Protein AF-A0A7K0SXG9-F1 (afdb_monomer)

Sequence (143 aa):
MKAGLILGIVLLISLWYLSFSATRLDRLHHRVETSWANLDGLLQRRAAIALELAHSDYSDPASSLLLTAAAYQARDASIRDRSFAESGLSGALTLLQSDLSTATNPAEMALLRELSELTAKIRVAIAIHVDAVSSTRLVRAKL

pLDDT: mean 88.83, std 7.63, range [62.56, 97.62]

Mean predicted aligned error: 6.85 Å

Secondary structure (DSSP, 8-state):
-HHHHHHHHHHHHHHHHHHHHHHHHHHHHHHHHHHHHHHHHHHHHHHHHHHHHHTSTTS-HHHHHHHHHHHHHHHH--TTTHHHHHHHHHHHHHHTHHHHTT---HHHHHHHHHHHHHHHHHHHHHHHHHHHHHHHHHHHTT-

Radius of gyration: 23.91 Å; Cα contacts (8 Å, |Δi|>4): 84; chains: 1; bounding box: 57×22×72 Å

Structure (mmCIF, N/CA/C/O backbone):
data_AF-A0A7K0SXG9-F1
#
_entry.id   AF-A0A7K0SXG9-F1
#
loop_
_atom_site.group_PDB
_atom_site.id
_atom_site.type_symbol
_atom_site.label_atom_id
_atom_site.label_alt_id
_atom_site.label_comp_id
_atom_site.label_asym_id
_atom_site.label_entity_id
_atom_site.label_seq_id
_atom_site.pdbx_PDB_ins_code
_atom_site.Cartn_x
_atom_site.Cartn_y
_atom_site.Cartn_z
_atom_site.occupancy
_atom_site.B_iso_or_equiv
_atom_site.auth_seq_id
_atom_site.auth_comp_id
_atom_site.auth_asym_id
_atom_site.auth_atom_id
_atom_site.pdbx_PDB_model_num
ATOM 1 N N . MET A 1 1 ? 36.686 -10.259 -45.851 1.00 63.56 1 MET A N 1
ATOM 2 C CA . MET A 1 1 ? 37.127 -9.505 -44.649 1.00 63.56 1 MET A CA 1
ATOM 3 C C . MET A 1 1 ? 36.123 -8.431 -44.223 1.00 63.56 1 MET A C 1
ATOM 5 O O . MET A 1 1 ? 35.686 -8.475 -43.084 1.00 63.56 1 MET A O 1
ATOM 9 N N . LYS A 1 2 ? 35.676 -7.529 -45.116 1.00 75.81 2 LYS A N 1
ATOM 10 C CA . LYS A 1 2 ? 34.712 -6.453 -44.778 1.00 75.81 2 LYS A CA 1
ATOM 11 C C . LYS A 1 2 ? 33.351 -6.955 -44.254 1.00 75.81 2 LYS A C 1
ATOM 13 O O . LYS A 1 2 ? 32.837 -6.400 -43.295 1.00 75.81 2 LYS A O 1
ATOM 18 N N . ALA A 1 3 ? 32.808 -8.037 -44.822 1.00 81.56 3 ALA A N 1
ATOM 19 C CA . ALA A 1 3 ? 31.519 -8.603 -44.400 1.00 81.56 3 ALA A CA 1
ATOM 20 C C . ALA A 1 3 ? 31.525 -9.149 -42.957 1.00 81.56 3 ALA A C 1
ATOM 22 O O . ALA A 1 3 ? 30.578 -8.917 -42.216 1.00 81.56 3 ALA A O 1
ATOM 23 N N . GLY A 1 4 ? 32.612 -9.807 -42.533 1.00 87.69 4 GLY A N 1
ATOM 24 C CA . GLY A 1 4 ? 32.758 -10.282 -41.151 1.00 87.69 4 GLY A CA 1
ATOM 25 C C . GLY A 1 4 ? 32.877 -9.134 -40.144 1.00 87.69 4 GLY A C 1
ATOM 26 O O . GLY A 1 4 ? 32.316 -9.212 -39.057 1.00 87.69 4 GLY A O 1
ATOM 27 N N . LEU A 1 5 ? 33.532 -8.036 -40.538 1.00 88.75 5 LEU A N 1
ATOM 28 C CA . LEU A 1 5 ? 33.618 -6.821 -39.726 1.00 88.75 5 LEU A CA 1
ATOM 29 C C . LEU A 1 5 ? 32.244 -6.149 -39.568 1.00 88.75 5 LEU A C 1
ATOM 31 O O . LEU A 1 5 ? 31.868 -5.792 -38.458 1.00 88.75 5 LEU A O 1
ATOM 35 N N . ILE A 1 6 ? 31.471 -6.036 -40.654 1.00 90.62 6 ILE A N 1
ATOM 36 C CA . ILE A 1 6 ? 30.105 -5.488 -40.614 1.00 90.62 6 ILE A CA 1
ATOM 37 C C . ILE A 1 6 ? 29.210 -6.346 -39.713 1.00 90.62 6 ILE A C 1
ATOM 39 O O . ILE A 1 6 ? 28.518 -5.806 -38.853 1.00 90.62 6 ILE A O 1
ATOM 43 N N . LEU A 1 7 ? 29.259 -7.673 -39.863 1.00 92.50 7 LEU A N 1
ATOM 44 C CA . LEU A 1 7 ? 28.477 -8.588 -39.033 1.00 92.50 7 LEU A CA 1
ATOM 45 C C . LEU A 1 7 ? 28.850 -8.462 -37.549 1.00 92.50 7 LEU A C 1
ATOM 47 O O . LEU A 1 7 ? 27.963 -8.375 -36.705 1.00 92.50 7 LEU A O 1
ATOM 51 N N . GLY A 1 8 ? 30.149 -8.388 -37.240 1.00 93.44 8 GLY A N 1
ATOM 52 C CA . GLY A 1 8 ? 30.638 -8.172 -35.879 1.00 93.44 8 GLY A CA 1
ATOM 53 C C . GLY A 1 8 ? 30.154 -6.851 -35.276 1.00 93.44 8 GLY A C 1
ATOM 54 O O . GLY A 1 8 ? 29.717 -6.831 -34.128 1.00 93.44 8 GLY A O 1
ATOM 55 N N . ILE A 1 9 ? 30.156 -5.764 -36.056 1.00 92.38 9 ILE A N 1
ATOM 56 C CA . ILE A 1 9 ? 29.660 -4.451 -35.617 1.00 92.38 9 ILE A CA 1
A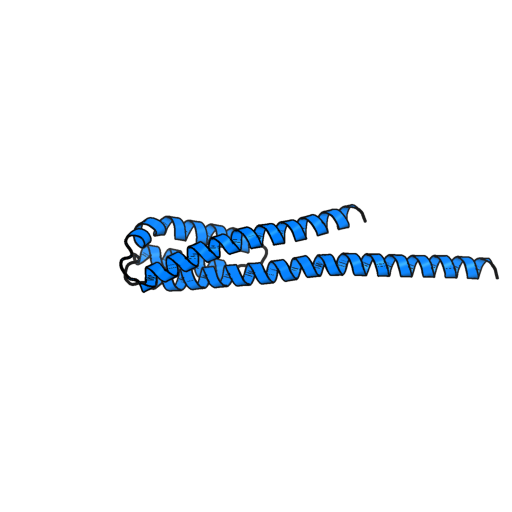TOM 57 C C . ILE A 1 9 ? 28.151 -4.493 -35.340 1.00 92.38 9 ILE A C 1
ATOM 59 O O . ILE A 1 9 ? 27.714 -4.014 -34.297 1.00 92.38 9 ILE A O 1
ATOM 63 N N . VAL A 1 10 ? 27.350 -5.094 -36.227 1.00 92.38 10 VAL A N 1
ATOM 64 C CA . VAL A 1 10 ? 25.891 -5.220 -36.037 1.00 92.38 10 VAL A CA 1
ATOM 65 C C . VAL A 1 10 ? 25.557 -6.044 -34.791 1.00 92.38 10 VAL A C 1
ATOM 67 O O . VAL A 1 10 ? 24.671 -5.664 -34.020 1.00 92.38 10 VAL A O 1
ATOM 70 N N . LEU A 1 11 ? 26.286 -7.141 -34.563 1.00 93.00 11 LEU A N 1
ATOM 71 C CA . LEU A 1 11 ? 26.163 -7.956 -33.352 1.00 93.00 11 LEU A CA 1
ATOM 72 C C . LEU A 1 11 ? 26.481 -7.138 -32.101 1.00 93.00 11 LEU A C 1
ATOM 74 O O . LEU A 1 11 ? 25.702 -7.145 -31.152 1.00 93.00 11 LEU A O 1
ATOM 78 N N . LEU A 1 12 ? 27.587 -6.393 -32.115 1.00 92.81 12 LEU A N 1
ATOM 79 C CA . LEU A 1 12 ? 28.022 -5.588 -30.977 1.00 92.81 12 LEU A CA 1
ATOM 80 C C . LEU A 1 12 ? 27.018 -4.473 -30.648 1.00 92.81 12 LEU A C 1
ATOM 82 O O . LEU A 1 12 ? 26.676 -4.290 -29.481 1.00 92.81 12 LEU A O 1
ATOM 86 N N . ILE A 1 13 ? 26.477 -3.792 -31.664 1.00 90.69 13 ILE A N 1
ATOM 87 C CA . ILE A 1 13 ? 25.417 -2.785 -31.496 1.00 90.69 13 ILE A CA 1
ATOM 88 C C . ILE A 1 13 ? 24.141 -3.422 -30.933 1.00 90.69 13 ILE A C 1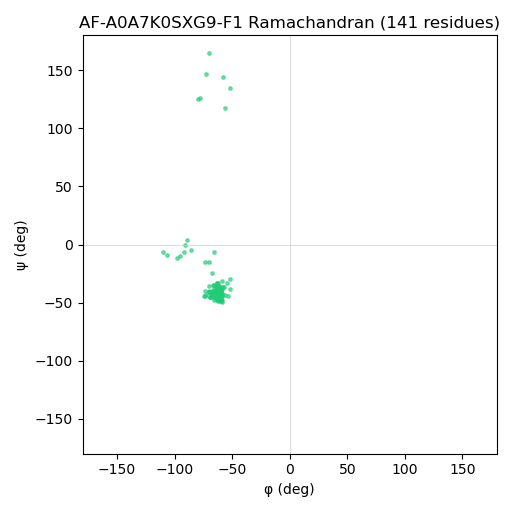
ATOM 90 O O . ILE A 1 13 ? 23.531 -2.862 -30.024 1.00 90.69 13 ILE A O 1
ATOM 94 N N . SER A 1 14 ? 23.749 -4.600 -31.427 1.00 87.75 14 SER A N 1
ATOM 95 C CA . SER A 1 14 ? 22.554 -5.304 -30.938 1.00 87.75 14 SER A CA 1
ATOM 96 C C . SER A 1 14 ? 22.702 -5.745 -29.481 1.00 87.75 14 SER A C 1
ATOM 98 O O . SER A 1 14 ? 21.789 -5.525 -28.686 1.00 87.75 14 SER A O 1
ATOM 100 N N . LEU A 1 15 ? 23.854 -6.316 -29.105 1.00 89.88 15 LEU A N 1
ATOM 101 C CA . LEU A 1 15 ? 24.149 -6.694 -27.717 1.00 89.88 15 LEU A CA 1
ATOM 102 C C . LEU A 1 15 ? 24.137 -5.472 -26.795 1.00 89.88 15 LEU A C 1
ATOM 104 O O . LEU A 1 15 ? 23.559 -5.520 -25.709 1.00 89.88 15 LEU A O 1
ATOM 108 N N . TRP A 1 16 ? 24.743 -4.370 -27.239 1.00 91.19 16 TRP A N 1
ATOM 109 C CA . TRP A 1 16 ? 24.750 -3.122 -26.486 1.00 91.19 16 TRP A CA 1
ATOM 110 C C . TRP A 1 16 ? 23.333 -2.570 -26.289 1.00 91.19 16 TRP A C 1
ATOM 112 O O . TRP A 1 16 ? 22.956 -2.223 -25.170 1.00 91.19 16 TRP A O 1
ATOM 122 N N . TYR A 1 17 ? 22.515 -2.562 -27.345 1.00 86.31 17 TYR A N 1
ATOM 123 C CA . TYR A 1 17 ? 21.128 -2.104 -27.283 1.00 86.31 17 TYR A CA 1
ATOM 124 C C . TYR A 1 17 ? 20.271 -2.960 -26.337 1.00 86.31 17 TYR A C 1
ATOM 126 O O . TYR A 1 17 ? 19.543 -2.414 -25.504 1.00 86.31 17 TYR A O 1
ATOM 134 N N . LEU A 1 18 ? 20.397 -4.293 -26.396 1.00 82.19 18 LEU A N 1
ATOM 135 C CA . LEU A 1 18 ? 19.707 -5.204 -25.474 1.00 82.19 18 LEU A CA 1
ATOM 136 C C . LEU A 1 18 ? 20.127 -4.967 -24.018 1.00 82.19 18 LEU A C 1
ATOM 138 O O . LEU A 1 18 ? 19.267 -4.883 -23.143 1.00 82.19 18 LEU A O 1
ATOM 142 N N . SER A 1 19 ? 21.429 -4.815 -23.759 1.00 82.50 19 SER A N 1
ATOM 143 C CA . SER A 1 19 ? 21.956 -4.553 -22.414 1.00 82.50 19 SER A CA 1
ATOM 144 C C . SER A 1 19 ? 21.461 -3.215 -21.851 1.00 82.50 19 SER A C 1
ATOM 146 O O . SER A 1 19 ? 21.051 -3.132 -20.687 1.00 82.50 19 SER A O 1
ATOM 148 N N . PHE A 1 20 ? 21.412 -2.176 -22.687 1.00 80.62 20 PHE A N 1
ATOM 149 C CA . PHE A 1 20 ? 20.875 -0.875 -22.302 1.00 80.62 20 PHE A CA 1
ATOM 150 C C . PHE A 1 20 ? 19.371 -0.942 -21.992 1.00 80.62 20 PHE A C 1
ATOM 152 O O . PHE A 1 20 ? 18.920 -0.422 -20.967 1.00 80.62 20 PHE A O 1
ATOM 159 N N . SER A 1 21 ? 18.597 -1.625 -22.841 1.00 75.56 21 SER A N 1
ATOM 160 C CA . SER A 1 21 ? 17.152 -1.789 -22.653 1.00 75.56 21 SER A CA 1
ATOM 161 C C . SER A 1 21 ? 16.826 -2.596 -21.388 1.00 75.56 21 SER A C 1
ATOM 163 O O . SER A 1 21 ? 15.975 -2.185 -20.594 1.00 75.56 21 SER A O 1
ATOM 165 N N . ALA A 1 22 ? 17.575 -3.677 -21.135 1.00 77.19 22 ALA A N 1
ATOM 166 C CA . ALA A 1 22 ? 17.441 -4.497 -19.932 1.00 77.19 22 ALA A CA 1
ATOM 167 C C . ALA A 1 22 ? 17.699 -3.682 -18.655 1.00 77.19 22 ALA A C 1
ATOM 169 O O . ALA A 1 22 ? 16.858 -3.663 -17.759 1.00 77.19 22 ALA A O 1
ATOM 170 N N . THR A 1 23 ? 18.798 -2.921 -18.605 1.00 78.25 23 THR A N 1
ATOM 171 C CA . THR A 1 23 ? 19.146 -2.086 -17.438 1.00 78.25 23 THR A CA 1
ATOM 172 C C . THR A 1 23 ? 18.083 -1.020 -17.144 1.00 78.25 23 THR A C 1
ATOM 174 O O . THR A 1 23 ? 17.809 -0.690 -15.988 1.00 78.25 23 THR A O 1
ATOM 177 N N . ARG A 1 24 ? 17.459 -0.453 -18.184 1.00 80.94 24 ARG A N 1
ATOM 178 C CA . ARG A 1 24 ? 16.399 0.551 -18.020 1.00 80.94 24 ARG A CA 1
ATOM 179 C C . ARG A 1 24 ? 15.115 -0.063 -17.463 1.00 80.94 24 ARG A C 1
ATOM 181 O O . ARG A 1 24 ? 14.470 0.556 -16.618 1.00 80.94 24 ARG A O 1
ATOM 188 N N . LEU A 1 25 ? 14.747 -1.252 -17.934 1.00 82.19 25 LEU A N 1
ATOM 189 C CA . LEU A 1 25 ? 13.562 -1.968 -17.468 1.00 82.19 25 LEU A CA 1
ATOM 190 C C . LEU A 1 25 ? 13.730 -2.486 -16.032 1.00 82.19 25 LEU A C 1
ATOM 192 O O . LEU A 1 25 ? 12.771 -2.445 -15.262 1.00 82.19 25 LEU A O 1
ATOM 196 N N . ASP A 1 26 ? 14.941 -2.911 -15.676 1.00 84.94 26 ASP A N 1
ATOM 197 C CA . ASP A 1 26 ? 15.300 -3.417 -14.348 1.00 84.94 26 ASP A CA 1
ATOM 198 C C . ASP A 1 26 ? 15.114 -2.354 -13.256 1.00 84.94 26 ASP A C 1
ATOM 200 O O . ASP A 1 26 ? 14.383 -2.559 -12.288 1.00 84.94 26 ASP A O 1
ATOM 204 N N . ARG A 1 27 ? 15.628 -1.135 -13.477 1.00 86.38 27 ARG A N 1
ATOM 205 C CA . ARG A 1 27 ? 15.421 -0.004 -12.549 1.00 86.38 27 ARG A CA 1
ATOM 206 C C . ARG A 1 27 ? 13.945 0.307 -12.307 1.00 86.38 27 ARG A C 1
ATOM 208 O O . ARG A 1 27 ? 13.561 0.706 -11.208 1.00 86.38 27 ARG A O 1
ATOM 215 N N . LEU A 1 28 ? 13.119 0.166 -13.343 1.00 88.75 28 LEU A N 1
ATOM 216 C CA . LEU A 1 28 ? 11.687 0.429 -13.259 1.00 88.75 28 LEU A CA 1
ATOM 217 C C . LEU A 1 28 ? 10.953 -0.678 -12.490 1.00 88.75 28 LEU A C 1
ATOM 219 O O . LEU A 1 28 ? 10.094 -0.356 -11.670 1.00 88.75 28 LEU A O 1
ATOM 223 N N . HIS A 1 29 ? 11.316 -1.947 -12.696 1.00 88.50 29 HIS A N 1
ATOM 224 C CA . HIS A 1 29 ? 10.793 -3.059 -11.894 1.00 88.50 29 HIS A CA 1
ATOM 225 C C . HIS A 1 29 ? 11.174 -2.911 -10.428 1.00 88.50 29 HIS A C 1
ATOM 227 O O . HIS A 1 29 ? 10.298 -2.950 -9.568 1.00 88.50 29 HIS A O 1
ATOM 233 N N . HIS A 1 30 ? 12.441 -2.613 -10.150 1.00 91.69 30 HIS A N 1
ATOM 234 C CA . HIS A 1 30 ? 12.907 -2.453 -8.781 1.00 91.69 30 HIS A CA 1
ATOM 235 C C . HIS A 1 30 ? 12.191 -1.304 -8.052 1.00 91.69 30 HIS A C 1
ATOM 237 O O . HIS A 1 30 ? 11.840 -1.412 -6.877 1.00 91.69 30 HIS A O 1
ATOM 243 N N . ARG A 1 31 ? 11.875 -0.207 -8.756 1.00 92.19 31 ARG A N 1
ATOM 244 C CA . ARG A 1 31 ? 11.053 0.885 -8.207 1.00 92.19 31 ARG A CA 1
ATOM 245 C C . ARG A 1 31 ? 9.624 0.432 -7.873 1.00 92.19 31 ARG A C 1
ATOM 247 O O . ARG A 1 31 ? 9.075 0.850 -6.855 1.00 92.19 31 ARG A O 1
ATOM 254 N N . VAL A 1 32 ? 9.013 -0.418 -8.700 1.00 93.88 32 VAL A N 1
ATOM 255 C CA . VAL A 1 32 ? 7.686 -0.990 -8.412 1.00 93.88 32 VAL A CA 1
ATOM 256 C C . VAL A 1 32 ? 7.746 -1.906 -7.194 1.00 93.88 32 VAL A C 1
ATOM 258 O O . VAL A 1 32 ? 6.941 -1.733 -6.283 1.00 93.88 32 VAL A O 1
ATOM 261 N N . GLU A 1 33 ? 8.717 -2.815 -7.135 1.00 93.69 33 GLU A N 1
ATOM 262 C CA . GLU A 1 33 ? 8.897 -3.754 -6.021 1.00 93.69 33 GLU A CA 1
ATOM 263 C C . GLU A 1 33 ? 9.124 -3.031 -4.692 1.00 93.69 33 GLU A C 1
ATOM 265 O O . GLU A 1 33 ? 8.435 -3.299 -3.711 1.00 93.69 33 GLU A O 1
ATOM 270 N N . THR A 1 34 ? 10.029 -2.050 -4.671 1.00 94.44 34 THR A N 1
ATOM 271 C CA . THR A 1 34 ? 10.312 -1.245 -3.472 1.00 94.44 34 THR A CA 1
ATOM 272 C C . THR A 1 34 ? 9.102 -0.423 -3.028 1.00 94.44 34 THR A C 1
ATOM 274 O O . THR A 1 34 ? 8.798 -0.374 -1.835 1.00 94.44 34 THR A O 1
ATOM 277 N N . SER A 1 35 ? 8.365 0.186 -3.966 1.00 94.75 35 SER A N 1
ATOM 278 C CA . SER A 1 35 ? 7.131 0.913 -3.636 1.00 94.75 35 SER A CA 1
ATOM 279 C C . SER A 1 35 ? 6.050 -0.005 -3.060 1.00 94.75 35 SER A C 1
ATOM 281 O O . SER A 1 35 ? 5.357 0.384 -2.120 1.00 94.75 35 SER A O 1
ATOM 283 N N . TRP A 1 36 ? 5.935 -1.229 -3.586 1.00 93.94 36 TRP A N 1
ATOM 284 C CA . TRP A 1 36 ? 4.988 -2.222 -3.097 1.00 93.94 36 TRP A CA 1
ATOM 285 C C . TRP A 1 36 ? 5.373 -2.726 -1.704 1.00 93.94 36 TRP A C 1
ATOM 287 O O . TRP A 1 36 ? 4.518 -2.752 -0.829 1.00 93.94 36 TRP A O 1
ATOM 297 N N . ALA A 1 37 ? 6.648 -3.036 -1.462 1.00 94.56 37 ALA A N 1
ATOM 298 C CA . ALA A 1 37 ? 7.124 -3.474 -0.150 1.00 94.56 37 ALA A CA 1
ATOM 299 C C . ALA A 1 37 ? 6.874 -2.419 0.944 1.00 94.56 37 ALA A C 1
ATOM 301 O O . ALA A 1 37 ? 6.450 -2.751 2.050 1.00 94.56 37 ALA A O 1
ATOM 302 N N . ASN A 1 38 ? 7.080 -1.134 0.627 1.00 95.56 38 ASN A N 1
ATOM 303 C CA . ASN A 1 38 ? 6.758 -0.040 1.546 1.00 95.56 38 ASN A CA 1
ATOM 304 C C . ASN A 1 38 ? 5.245 0.050 1.820 1.00 95.56 38 ASN A C 1
ATOM 306 O O . ASN A 1 38 ? 4.824 0.170 2.969 1.00 95.56 38 ASN A O 1
ATOM 310 N N . LEU A 1 39 ? 4.419 -0.043 0.772 1.00 95.81 39 LEU A N 1
ATOM 311 C CA . LEU A 1 39 ? 2.965 -0.057 0.917 1.00 95.81 39 LEU A CA 1
ATOM 312 C C . LEU A 1 39 ? 2.496 -1.245 1.771 1.00 95.81 39 LEU A C 1
ATOM 314 O O . LEU A 1 39 ? 1.721 -1.040 2.700 1.00 95.81 39 LEU A O 1
ATOM 318 N N . ASP A 1 40 ? 2.986 -2.455 1.501 1.00 94.81 40 ASP A N 1
ATOM 319 C CA . ASP A 1 40 ? 2.609 -3.667 2.234 1.00 94.81 40 ASP A CA 1
ATOM 320 C C . ASP A 1 40 ? 2.952 -3.549 3.725 1.00 94.81 40 ASP A C 1
ATOM 322 O O . ASP A 1 40 ? 2.102 -3.825 4.566 1.00 94.81 40 ASP A O 1
ATOM 326 N N . GLY A 1 41 ? 4.121 -3.000 4.076 1.00 95.31 41 GLY A N 1
ATOM 327 C CA . GLY A 1 41 ? 4.475 -2.728 5.474 1.00 95.31 41 GLY A CA 1
ATOM 328 C C . GLY A 1 41 ? 3.491 -1.790 6.193 1.00 95.31 41 GLY A C 1
ATOM 329 O O . GLY A 1 41 ? 3.160 -2.009 7.361 1.00 95.31 41 GLY A O 1
ATOM 330 N N . LEU A 1 42 ? 2.970 -0.768 5.503 1.00 96.50 42 LEU A N 1
ATOM 331 C CA . LEU A 1 42 ? 1.943 0.120 6.064 1.00 96.50 42 LEU A CA 1
ATOM 332 C C . LEU A 1 42 ? 0.594 -0.593 6.233 1.00 96.50 42 LEU A C 1
ATOM 334 O O . LEU A 1 42 ? -0.076 -0.388 7.245 1.00 96.50 42 LEU A O 1
ATOM 338 N N . LEU A 1 43 ? 0.202 -1.431 5.271 1.00 95.88 43 LEU A N 1
ATOM 339 C CA . LEU A 1 43 ? -1.034 -2.217 5.336 1.00 95.88 43 LEU A CA 1
ATOM 340 C C . LEU A 1 43 ? -0.987 -3.248 6.477 1.00 95.88 43 LEU A C 1
ATOM 342 O O . LEU A 1 43 ? -1.929 -3.348 7.260 1.00 95.88 43 LEU A O 1
ATOM 346 N N . GLN A 1 44 ? 0.148 -3.925 6.660 1.00 95.50 44 GLN A N 1
ATOM 347 C CA . GLN A 1 44 ? 0.379 -4.849 7.775 1.00 95.50 44 GLN A CA 1
ATOM 348 C C . GLN A 1 44 ? 0.226 -4.151 9.134 1.00 95.50 44 GLN A C 1
ATOM 350 O O . GLN A 1 44 ? -0.461 -4.655 10.024 1.00 95.50 44 GLN A O 1
ATOM 355 N N . ARG A 1 45 ? 0.795 -2.945 9.286 1.00 95.75 45 ARG A N 1
ATOM 356 C CA . ARG A 1 45 ? 0.626 -2.147 10.511 1.00 95.75 45 ARG A CA 1
ATOM 357 C C . ARG A 1 45 ? -0.834 -1.749 10.743 1.00 95.75 45 ARG A C 1
ATOM 359 O O . ARG A 1 45 ? -1.283 -1.733 11.884 1.00 95.75 45 ARG A O 1
ATOM 366 N N . ARG A 1 46 ? -1.593 -1.472 9.680 1.00 96.00 46 ARG A N 1
ATOM 367 C CA . ARG A 1 46 ? -3.021 -1.138 9.780 1.00 96.00 46 ARG A CA 1
ATOM 368 C C . ARG A 1 46 ? -3.827 -2.326 10.291 1.00 96.00 46 ARG A C 1
ATOM 370 O O . ARG A 1 46 ? -4.658 -2.149 11.176 1.00 96.00 46 ARG A O 1
ATOM 377 N N . ALA A 1 47 ? -3.565 -3.516 9.756 1.00 95.12 47 ALA A N 1
ATOM 378 C CA . ALA A 1 47 ? -4.201 -4.746 10.211 1.00 95.12 47 ALA A CA 1
ATOM 379 C C . ALA A 1 47 ? -3.859 -5.057 11.680 1.00 95.12 47 ALA A C 1
ATOM 381 O O . ALA A 1 47 ? -4.736 -5.479 12.428 1.00 95.12 47 ALA A O 1
ATOM 382 N N . ALA A 1 48 ? -2.620 -4.795 12.114 1.00 94.69 48 ALA A N 1
ATOM 383 C CA . ALA A 1 48 ? -2.216 -4.952 13.513 1.00 94.69 48 ALA A CA 1
ATOM 384 C C . ALA A 1 48 ? -2.985 -4.008 14.456 1.00 94.69 48 ALA A C 1
ATOM 386 O O . ALA A 1 48 ? -3.568 -4.474 15.429 1.00 94.69 48 ALA A O 1
ATOM 387 N N . ILE A 1 49 ? -3.081 -2.715 14.122 1.00 93.12 49 ILE A N 1
ATOM 388 C CA . ILE A 1 49 ? -3.862 -1.750 14.917 1.00 93.12 49 ILE A CA 1
ATOM 389 C C . ILE A 1 49 ? -5.346 -2.142 14.950 1.00 93.12 49 ILE A C 1
ATOM 391 O O . ILE A 1 49 ? -5.989 -2.048 15.990 1.00 93.12 49 ILE A O 1
ATOM 395 N N . ALA A 1 50 ? -5.902 -2.615 13.829 1.00 92.00 50 ALA A N 1
ATOM 396 C CA . ALA A 1 50 ? -7.282 -3.095 13.784 1.00 92.00 50 ALA A CA 1
ATOM 397 C C . ALA A 1 50 ? -7.512 -4.320 14.689 1.00 92.00 50 ALA A C 1
ATOM 399 O O . ALA A 1 50 ? -8.564 -4.427 15.311 1.00 92.00 50 ALA A O 1
ATOM 400 N N . LEU A 1 51 ? -6.533 -5.222 14.797 1.00 92.44 51 LEU A N 1
ATOM 401 C CA . LEU A 1 51 ? -6.569 -6.348 15.734 1.00 92.44 51 LEU A CA 1
ATOM 402 C C . LEU A 1 51 ? -6.511 -5.880 17.189 1.00 92.44 51 LEU A C 1
ATOM 404 O O . LEU A 1 51 ? -7.287 -6.374 18.001 1.00 92.44 51 LEU A O 1
ATOM 408 N N . GLU A 1 52 ? -5.632 -4.937 17.524 1.00 90.44 52 GLU A N 1
ATOM 409 C CA . GLU A 1 52 ? -5.558 -4.369 18.879 1.00 90.44 52 GLU A CA 1
ATOM 410 C C . GLU A 1 52 ? -6.878 -3.707 19.279 1.00 90.44 52 GLU A C 1
ATOM 412 O O . GLU A 1 52 ? -7.384 -3.919 20.377 1.00 90.44 52 GLU A O 1
ATOM 417 N N . LEU A 1 53 ? -7.476 -2.974 18.344 1.00 87.88 53 LEU A N 1
ATOM 418 C CA . LEU A 1 53 ? -8.763 -2.324 18.523 1.00 87.88 53 LEU A CA 1
ATOM 419 C C . LEU A 1 53 ? -9.917 -3.328 18.679 1.00 87.88 53 LEU A C 1
ATOM 421 O O . LEU A 1 53 ? -10.827 -3.093 19.461 1.00 87.88 53 LEU A O 1
ATOM 425 N N . ALA A 1 54 ? -9.879 -4.462 17.977 1.00 87.31 54 ALA A N 1
ATOM 426 C CA . ALA A 1 54 ? -10.883 -5.514 18.133 1.00 87.31 54 ALA A CA 1
ATOM 427 C C . ALA A 1 54 ? -10.826 -6.204 19.509 1.00 87.31 54 ALA A C 1
ATOM 429 O O . ALA A 1 54 ? -11.831 -6.748 19.954 1.00 87.31 54 ALA A O 1
ATOM 430 N N . HIS A 1 55 ? -9.670 -6.186 20.180 1.00 84.75 55 HIS A N 1
ATOM 431 C CA . HIS A 1 55 ? -9.502 -6.736 21.528 1.00 84.75 55 HIS A CA 1
ATOM 432 C C . HIS A 1 55 ? -9.795 -5.711 22.639 1.00 84.75 55 HIS A C 1
ATOM 434 O O . HIS A 1 55 ? -9.586 -6.029 23.809 1.00 84.75 55 HIS A O 1
ATOM 440 N N . SER A 1 56 ? -10.244 -4.492 22.311 1.00 79.69 56 SER A N 1
ATOM 441 C CA . SER A 1 56 ? -10.611 -3.499 23.323 1.00 79.69 56 SER A CA 1
ATOM 442 C C . SER A 1 56 ? -11.935 -3.861 24.013 1.00 79.69 56 SER A C 1
ATOM 444 O O . SER A 1 56 ? -12.851 -4.411 23.402 1.00 79.69 56 SER A O 1
ATOM 446 N N . ASP A 1 57 ? -12.050 -3.523 25.301 1.00 67.00 57 ASP A N 1
ATOM 447 C CA . ASP A 1 57 ? -13.156 -3.943 26.181 1.00 67.00 57 ASP A CA 1
ATOM 448 C C . ASP A 1 57 ? -14.545 -3.372 25.808 1.00 67.00 57 ASP A C 1
ATOM 450 O O . ASP A 1 57 ? -15.543 -3.736 26.428 1.00 67.00 57 ASP A O 1
ATOM 454 N N . TYR A 1 58 ? -14.630 -2.464 24.829 1.00 62.56 58 TYR A N 1
ATOM 455 C CA . TYR A 1 58 ? -15.866 -1.762 24.453 1.00 62.56 58 TYR A CA 1
ATOM 456 C C . TYR A 1 58 ? -16.449 -2.174 23.095 1.00 62.56 58 TYR A C 1
ATOM 458 O O . TYR A 1 58 ? -17.545 -1.728 22.750 1.00 62.56 58 TYR A O 1
ATOM 466 N N . SER A 1 59 ? -15.758 -3.014 22.318 1.00 65.81 59 SER A N 1
ATOM 467 C CA . SER A 1 59 ? -16.305 -3.509 21.053 1.00 65.81 59 SER A CA 1
ATOM 468 C C . SER A 1 59 ? -17.326 -4.618 21.321 1.00 65.81 59 SER A C 1
ATOM 470 O O . SER A 1 59 ? -17.016 -5.600 21.998 1.00 65.81 59 SER A O 1
ATOM 472 N N . ASP A 1 60 ? -18.545 -4.479 20.788 1.00 79.56 60 ASP A N 1
ATOM 473 C CA . ASP A 1 60 ? -19.542 -5.553 20.836 1.00 79.56 60 ASP A CA 1
ATOM 474 C C . ASP A 1 60 ? -18.935 -6.867 20.295 1.00 79.56 60 ASP A C 1
ATOM 476 O O . ASP A 1 60 ? -18.274 -6.840 19.249 1.00 79.56 60 ASP A O 1
ATOM 480 N N . PRO A 1 61 ? -19.140 -8.024 20.958 1.00 81.69 61 PRO A N 1
ATOM 481 C CA . PRO A 1 61 ? -18.553 -9.294 20.538 1.00 81.69 61 PRO A CA 1
ATOM 482 C C . PRO A 1 61 ? -18.796 -9.678 19.072 1.00 81.69 61 PRO A C 1
ATOM 484 O O . PRO A 1 61 ? -17.964 -10.365 18.482 1.00 81.69 61 PRO A O 1
ATOM 487 N N . ALA A 1 62 ? -19.907 -9.262 18.452 1.00 86.00 62 ALA A N 1
ATOM 488 C CA . ALA A 1 62 ? -20.119 -9.528 17.030 1.00 86.00 62 ALA A CA 1
ATOM 489 C C . ALA A 1 62 ? -19.225 -8.634 16.152 1.00 86.00 62 ALA A C 1
ATOM 491 O O . ALA A 1 62 ? -18.587 -9.115 15.211 1.00 86.00 62 ALA A O 1
ATOM 492 N N . SER A 1 63 ? -19.137 -7.347 16.484 1.00 84.56 63 SER A N 1
ATOM 493 C CA . SER A 1 63 ? -18.293 -6.363 15.802 1.00 84.56 63 SER A CA 1
ATOM 494 C C . SER A 1 63 ? -16.800 -6.686 15.910 1.00 84.56 63 SER A C 1
ATOM 496 O O . SER A 1 63 ? -16.087 -6.631 14.903 1.00 84.56 63 SER A O 1
ATOM 498 N N . SER A 1 64 ? -16.324 -7.088 17.091 1.00 87.38 64 SER A N 1
ATOM 499 C CA . SER A 1 64 ? -14.923 -7.473 17.297 1.00 87.38 64 SER A CA 1
ATOM 500 C C . SER A 1 64 ? -14.536 -8.701 16.475 1.00 87.38 64 SER A C 1
ATOM 502 O O . SER A 1 64 ? -13.461 -8.721 15.870 1.00 87.38 64 SER A O 1
ATOM 504 N N . LEU A 1 65 ? -15.423 -9.695 16.355 1.00 90.38 65 LEU A N 1
ATOM 505 C CA . LEU A 1 65 ? -15.211 -10.861 15.493 1.00 90.38 65 LEU A CA 1
ATOM 506 C C . LEU A 1 65 ? -15.140 -10.477 14.011 1.00 90.38 65 LEU A C 1
ATOM 508 O O . LEU A 1 65 ? -14.257 -10.962 13.298 1.00 90.38 65 LEU A O 1
ATOM 512 N N . LEU A 1 66 ? -16.024 -9.588 13.546 1.00 91.56 66 LEU A N 1
ATOM 513 C CA . LEU A 1 66 ? -16.002 -9.096 12.165 1.00 91.56 66 LEU A CA 1
ATOM 514 C C . LEU A 1 66 ? -14.719 -8.318 11.859 1.00 91.56 66 LEU A C 1
ATOM 516 O O . LEU A 1 66 ? -14.087 -8.567 10.829 1.00 91.56 66 LEU A O 1
ATOM 520 N N . LEU A 1 67 ? -14.306 -7.414 12.753 1.00 92.44 67 LEU A N 1
ATOM 521 C CA . LEU A 1 67 ? -13.073 -6.646 12.590 1.00 92.44 67 LEU A CA 1
ATOM 522 C C . LEU A 1 67 ? -11.843 -7.560 12.622 1.00 92.44 67 LEU A C 1
ATOM 524 O O . LEU A 1 67 ? -10.973 -7.440 11.762 1.00 92.44 67 LEU A O 1
ATOM 528 N N . THR A 1 68 ? -11.806 -8.517 13.550 1.00 93.75 68 THR A N 1
ATOM 529 C CA . THR A 1 68 ? -10.737 -9.518 13.659 1.00 93.75 68 THR A CA 1
ATOM 530 C C . THR A 1 68 ? -10.621 -10.343 12.378 1.00 93.75 68 THR A C 1
ATOM 532 O O . THR A 1 68 ? -9.536 -10.455 11.806 1.00 93.75 68 THR A O 1
ATOM 535 N N . ALA A 1 69 ? -11.736 -10.874 11.867 1.00 94.19 69 ALA A N 1
ATOM 536 C CA . ALA A 1 69 ? -11.750 -11.654 10.631 1.00 94.19 69 ALA A CA 1
ATOM 537 C C . ALA A 1 69 ? -11.322 -10.820 9.413 1.00 94.19 69 ALA A C 1
ATOM 539 O O . ALA A 1 69 ? -10.570 -11.300 8.563 1.00 94.19 69 ALA A O 1
ATOM 540 N N . ALA A 1 70 ? -11.774 -9.568 9.318 1.00 94.81 70 ALA A N 1
ATOM 541 C CA . ALA A 1 70 ? -11.371 -8.664 8.247 1.00 94.81 70 ALA A CA 1
ATOM 542 C C . ALA A 1 70 ? -9.879 -8.301 8.335 1.00 94.81 70 ALA A C 1
ATOM 544 O O . ALA A 1 70 ? -9.203 -8.261 7.309 1.00 94.81 70 ALA A O 1
ATOM 545 N N . ALA A 1 71 ? -9.347 -8.097 9.542 1.00 95.31 71 ALA A N 1
ATOM 546 C CA . ALA A 1 71 ? -7.935 -7.812 9.769 1.00 95.31 71 ALA A CA 1
ATOM 547 C C . ALA A 1 71 ? -7.045 -9.006 9.398 1.00 95.31 71 ALA A C 1
ATOM 549 O O . ALA A 1 71 ? -6.054 -8.818 8.698 1.00 95.31 71 ALA A O 1
ATOM 550 N N . TYR A 1 72 ? -7.417 -10.234 9.776 1.00 95.75 72 TYR A N 1
ATOM 551 C CA . TYR A 1 72 ? -6.695 -11.439 9.346 1.00 95.75 72 TYR A CA 1
ATOM 552 C C . TYR A 1 72 ? -6.724 -11.618 7.827 1.00 95.75 72 TYR A C 1
ATOM 554 O O . TYR A 1 72 ? -5.678 -11.837 7.221 1.00 95.75 72 TYR A O 1
ATOM 562 N N . GLN A 1 73 ? -7.887 -11.447 7.190 1.00 95.81 73 GLN A N 1
ATOM 563 C CA . GLN A 1 73 ? -7.983 -11.502 5.729 1.00 95.81 73 GLN A CA 1
ATOM 564 C C . GLN A 1 73 ? -7.109 -10.435 5.062 1.00 95.81 73 GLN A C 1
ATOM 566 O O . GLN A 1 73 ? -6.383 -10.738 4.118 1.00 95.81 73 GLN A O 1
ATOM 571 N N . ALA A 1 74 ? -7.135 -9.199 5.565 1.00 95.19 74 ALA A N 1
ATOM 572 C CA . ALA A 1 74 ? -6.295 -8.117 5.066 1.00 95.19 74 ALA A CA 1
ATOM 573 C C . ALA A 1 74 ? -4.807 -8.392 5.266 1.00 95.19 74 ALA A C 1
ATOM 575 O O . ALA A 1 74 ? -4.025 -8.007 4.407 1.00 95.19 74 ALA A O 1
ATOM 576 N N . ARG A 1 75 ? -4.413 -9.093 6.334 1.00 94.19 75 ARG A N 1
ATOM 577 C CA . ARG A 1 75 ? -3.025 -9.454 6.640 1.00 94.19 75 ARG A CA 1
ATOM 578 C C . ARG A 1 75 ? -2.493 -10.581 5.755 1.00 94.19 75 ARG A C 1
ATOM 580 O O . ARG A 1 75 ? -1.394 -10.466 5.207 1.00 94.19 75 ARG A O 1
ATOM 587 N N . ASP A 1 76 ? -3.298 -11.617 5.551 1.00 94.75 76 ASP A N 1
ATOM 588 C CA . ASP A 1 76 ? -2.891 -12.853 4.875 1.00 94.75 76 ASP A CA 1
ATOM 589 C C . ASP A 1 76 ? -3.166 -12.828 3.355 1.00 94.75 76 ASP A C 1
ATOM 591 O O . ASP A 1 76 ? -2.745 -13.728 2.627 1.00 94.75 76 ASP A O 1
ATOM 595 N N . ALA A 1 77 ? -3.844 -11.792 2.847 1.00 94.69 77 ALA A N 1
ATOM 596 C CA . ALA A 1 77 ? -4.149 -11.656 1.424 1.00 94.69 77 ALA A CA 1
ATOM 597 C C . ALA A 1 77 ? -2.903 -11.650 0.518 1.00 94.69 77 ALA A C 1
ATOM 599 O O . ALA A 1 77 ? -1.858 -11.070 0.818 1.00 94.69 77 ALA A O 1
ATOM 600 N N . SER A 1 78 ? -3.050 -12.257 -0.661 1.00 93.19 78 SER A N 1
ATOM 601 C CA . SER A 1 78 ? -2.049 -12.191 -1.725 1.00 93.19 78 SER A CA 1
ATOM 602 C C . SER A 1 78 ? -1.989 -10.787 -2.341 1.00 93.19 78 SER A C 1
ATOM 604 O O . SER A 1 78 ? -2.936 -10.016 -2.226 1.00 93.19 78 SER A O 1
ATOM 606 N N . ILE A 1 79 ? -0.932 -10.463 -3.095 1.00 88.38 79 ILE A N 1
ATOM 607 C CA . ILE A 1 79 ? -0.823 -9.181 -3.831 1.00 88.38 79 ILE A CA 1
ATOM 608 C C . ILE A 1 79 ? -2.062 -8.907 -4.697 1.00 88.38 79 ILE A C 1
ATOM 610 O O . ILE A 1 79 ? -2.514 -7.767 -4.801 1.00 88.38 79 ILE A O 1
ATOM 614 N N . ARG A 1 80 ? -2.618 -9.957 -5.315 1.00 90.50 80 ARG A N 1
ATOM 615 C CA . ARG A 1 80 ? -3.789 -9.867 -6.194 1.00 90.50 80 A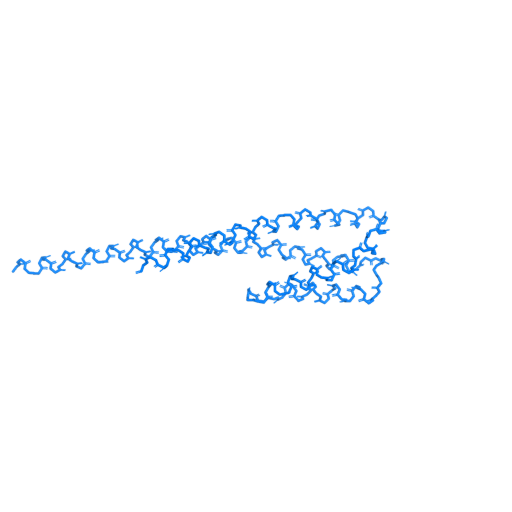RG A CA 1
ATOM 616 C C . ARG A 1 80 ? -5.057 -9.529 -5.412 1.00 90.50 80 ARG A C 1
ATOM 618 O O . ARG A 1 80 ? -5.845 -8.707 -5.871 1.00 90.50 80 ARG A O 1
ATOM 625 N N . ASP A 1 81 ? -5.223 -10.137 -4.244 1.00 93.00 81 ASP A N 1
ATOM 626 C CA . ASP A 1 81 ? -6.448 -10.037 -3.446 1.00 93.00 81 ASP A CA 1
ATOM 627 C C . ASP A 1 81 ? -6.361 -8.936 -2.378 1.00 93.00 81 ASP A C 1
ATOM 629 O O . ASP A 1 81 ? -7.376 -8.560 -1.791 1.00 93.00 81 ASP A O 1
ATOM 633 N N . ARG A 1 82 ? -5.166 -8.362 -2.160 1.00 92.81 82 ARG A N 1
ATOM 634 C CA . ARG A 1 82 ? -4.896 -7.347 -1.131 1.00 92.81 82 ARG A CA 1
ATOM 635 C C . ARG A 1 82 ? -5.853 -6.170 -1.238 1.00 92.81 82 ARG A C 1
ATOM 637 O O . ARG A 1 82 ? -6.411 -5.759 -0.232 1.00 92.81 82 ARG A O 1
ATOM 644 N N . SER A 1 83 ? -6.107 -5.658 -2.444 1.00 92.88 83 SER A N 1
ATOM 645 C CA . SER A 1 83 ? -7.038 -4.534 -2.621 1.00 92.88 83 SER A CA 1
ATOM 646 C C . SER A 1 83 ? -8.450 -4.866 -2.136 1.00 92.88 83 SER A C 1
ATOM 648 O O . SER A 1 83 ? -9.091 -4.018 -1.525 1.00 92.88 83 SER A O 1
ATOM 650 N N . PHE A 1 84 ? -8.937 -6.078 -2.408 1.00 94.31 84 PHE A N 1
ATOM 651 C CA . PHE A 1 84 ? -10.268 -6.508 -1.986 1.00 94.31 84 PHE A CA 1
ATOM 652 C C . PHE A 1 84 ? -10.328 -6.685 -0.466 1.00 94.31 84 PHE A C 1
ATOM 654 O O . PHE A 1 84 ? -11.243 -6.177 0.182 1.00 94.31 84 PHE A O 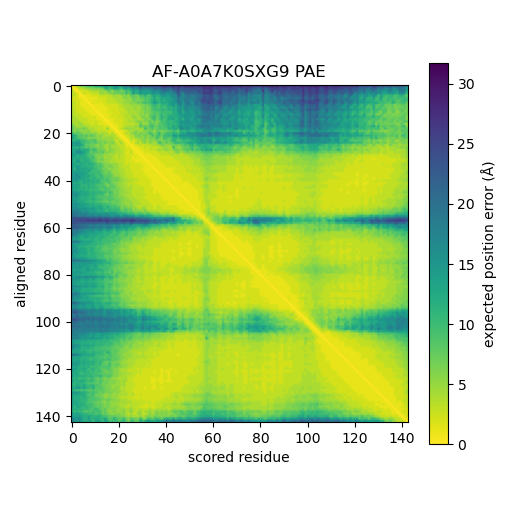1
ATOM 661 N N . ALA A 1 85 ? -9.314 -7.331 0.112 1.00 95.44 85 ALA A N 1
ATOM 662 C CA . ALA A 1 85 ? -9.227 -7.533 1.551 1.00 95.44 85 ALA A CA 1
ATOM 663 C C . ALA A 1 85 ? -9.118 -6.200 2.323 1.00 95.44 85 ALA A C 1
ATOM 665 O O . ALA A 1 85 ? -9.811 -6.005 3.319 1.00 95.44 85 ALA A O 1
ATOM 666 N N . GLU A 1 86 ? -8.338 -5.235 1.822 1.00 94.31 86 GLU A N 1
ATOM 667 C CA . GLU A 1 86 ? -8.227 -3.886 2.398 1.00 94.31 86 GLU A CA 1
ATOM 668 C C . GLU A 1 86 ? -9.529 -3.081 2.299 1.00 94.31 86 GLU A C 1
ATOM 670 O O . GLU A 1 86 ? -9.856 -2.304 3.205 1.00 94.31 86 GLU A O 1
ATOM 675 N N . SER A 1 87 ? -10.295 -3.253 1.217 1.00 94.94 87 SER A N 1
ATOM 676 C CA . SER A 1 87 ? -11.648 -2.697 1.115 1.00 94.94 87 SER A CA 1
ATOM 677 C C . SER A 1 87 ? -12.580 -3.319 2.156 1.00 94.94 87 SER A C 1
ATOM 679 O O . SER A 1 87 ? -13.304 -2.579 2.821 1.00 94.94 87 SER A O 1
ATOM 681 N N . GLY A 1 88 ? -12.510 -4.638 2.363 1.00 94.31 88 GLY A N 1
ATOM 682 C CA . GLY A 1 88 ? -13.256 -5.340 3.413 1.00 94.31 88 GLY A CA 1
ATOM 683 C C . GLY A 1 88 ? -12.922 -4.833 4.819 1.00 94.31 88 GLY A C 1
ATOM 684 O O . GLY A 1 88 ? -13.827 -4.484 5.574 1.00 94.31 88 GLY A O 1
ATOM 685 N N . LEU A 1 89 ? -11.632 -4.691 5.144 1.00 94.56 89 LEU A N 1
ATOM 686 C CA . LEU A 1 89 ? -11.174 -4.116 6.415 1.00 94.56 89 LEU A CA 1
ATOM 687 C C . LEU A 1 89 ? -11.643 -2.669 6.600 1.00 94.56 89 LEU A C 1
ATOM 689 O O . LEU A 1 89 ? -12.061 -2.283 7.688 1.00 94.56 89 LEU A O 1
ATOM 693 N N . SER A 1 90 ? -11.606 -1.864 5.536 1.00 94.06 90 SER A N 1
ATOM 694 C CA . SER A 1 90 ? -12.127 -0.492 5.578 1.00 94.06 90 SER A CA 1
ATOM 695 C C . SER A 1 90 ? -13.624 -0.470 5.869 1.00 94.06 90 SER A C 1
ATOM 697 O O . SER A 1 90 ? -14.055 0.320 6.701 1.00 94.06 90 SER A O 1
ATOM 699 N N . GLY A 1 91 ? -14.394 -1.360 5.237 1.00 92.19 91 GLY A N 1
ATOM 700 C CA . GLY A 1 91 ? -15.822 -1.516 5.501 1.00 92.19 91 GLY A CA 1
ATOM 701 C C . GLY A 1 91 ? -16.105 -1.904 6.951 1.00 92.19 91 GLY A C 1
ATOM 702 O O . GLY A 1 91 ? -16.924 -1.257 7.596 1.00 92.19 91 GLY A O 1
ATOM 703 N N . ALA A 1 92 ? -15.381 -2.890 7.491 1.00 91.69 92 ALA A N 1
ATOM 704 C CA . ALA A 1 92 ? -15.502 -3.289 8.893 1.00 91.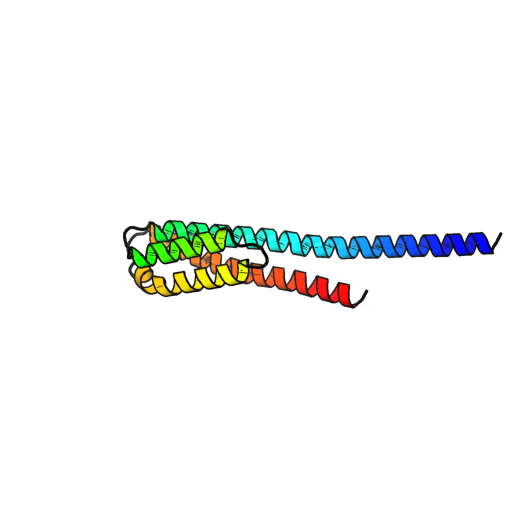69 92 ALA A CA 1
ATOM 705 C C . ALA A 1 92 ? -15.194 -2.120 9.846 1.00 91.69 92 ALA A C 1
ATOM 707 O O . ALA A 1 92 ? -15.994 -1.814 10.722 1.00 91.69 92 ALA A O 1
ATOM 708 N N . LEU A 1 93 ? -14.091 -1.397 9.626 1.00 90.19 93 LEU A N 1
ATOM 709 C CA . LEU A 1 93 ? -13.740 -0.217 10.427 1.00 90.19 93 LEU A CA 1
ATOM 710 C C . LEU A 1 93 ? -14.804 0.888 10.363 1.00 90.19 93 LEU A C 1
ATOM 712 O O . LEU A 1 93 ? -15.049 1.549 11.366 1.00 90.19 93 LEU A O 1
ATOM 716 N N . THR A 1 94 ? -15.440 1.097 9.207 1.00 89.81 94 THR A N 1
ATOM 717 C CA . THR A 1 94 ? -16.531 2.074 9.073 1.00 89.81 94 THR A CA 1
ATOM 718 C C . THR A 1 94 ? -17.767 1.661 9.866 1.00 89.81 94 THR A C 1
ATOM 720 O O . THR A 1 94 ? -18.374 2.515 10.503 1.00 89.81 94 THR A O 1
ATOM 723 N N . LEU A 1 95 ? -18.124 0.374 9.870 1.00 86.81 95 LEU A N 1
ATOM 724 C CA . LEU A 1 95 ? -19.249 -0.128 10.666 1.00 86.81 95 LEU A CA 1
ATOM 725 C C . LEU A 1 95 ? -19.011 0.059 12.170 1.00 86.81 95 LEU A C 1
ATOM 727 O O . LEU A 1 95 ? -19.943 0.387 12.891 1.00 86.81 95 LEU A O 1
ATOM 731 N N . LEU A 1 96 ? -17.762 -0.091 12.619 1.00 82.44 96 LEU A N 1
ATOM 732 C CA . LEU A 1 96 ? -17.372 0.056 14.024 1.00 82.44 96 LEU A CA 1
ATOM 733 C C . LEU A 1 96 ? -17.062 1.504 14.436 1.00 82.44 96 LEU A C 1
ATOM 735 O O . LEU A 1 96 ? -16.794 1.772 15.607 1.00 82.44 96 LEU A O 1
ATOM 739 N N . GLN A 1 97 ? -17.076 2.455 13.499 1.00 82.25 97 GLN A N 1
ATOM 740 C CA . GLN A 1 97 ? -16.654 3.830 13.767 1.00 82.25 97 GLN A CA 1
ATOM 741 C C . GLN A 1 97 ? -17.526 4.522 14.827 1.00 82.25 97 GLN A C 1
ATOM 743 O O . GLN A 1 97 ? -17.010 5.338 15.592 1.00 82.25 97 GLN A O 1
ATOM 748 N N . SER A 1 98 ? -18.824 4.206 14.894 1.00 75.81 98 SER A N 1
ATOM 749 C CA . SER A 1 98 ? -19.741 4.742 15.912 1.00 75.81 98 SER A CA 1
ATOM 750 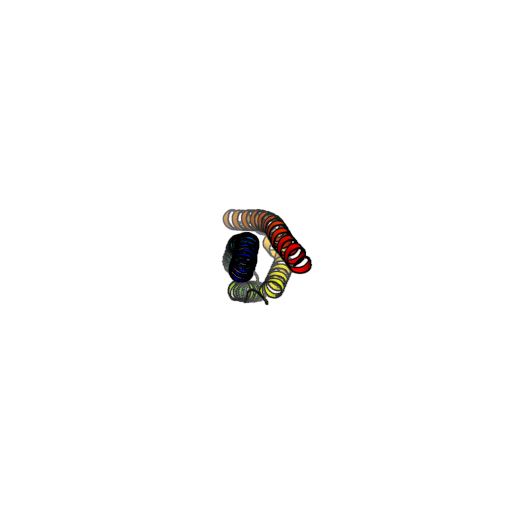C C . SER A 1 98 ? -19.356 4.309 17.325 1.00 75.81 98 SER A C 1
ATOM 752 O O . SER A 1 98 ? -19.344 5.133 18.239 1.00 75.81 98 SER A O 1
ATOM 754 N N . ASP A 1 99 ? -18.981 3.043 17.483 1.00 75.88 99 ASP A N 1
ATOM 755 C CA . ASP A 1 99 ? -18.663 2.444 18.780 1.00 75.88 99 ASP A CA 1
ATOM 756 C C . ASP A 1 99 ? -17.316 2.987 19.276 1.00 75.88 99 ASP A C 1
ATOM 758 O O . ASP A 1 99 ? -17.202 3.484 20.396 1.00 75.88 99 ASP A O 1
ATOM 762 N N . LEU A 1 100 ? -16.341 3.060 18.366 1.00 71.75 100 LEU A N 1
ATOM 763 C CA . LEU A 1 100 ? -15.039 3.704 18.566 1.00 71.75 100 LEU A CA 1
ATOM 764 C C . LEU A 1 100 ? -15.127 5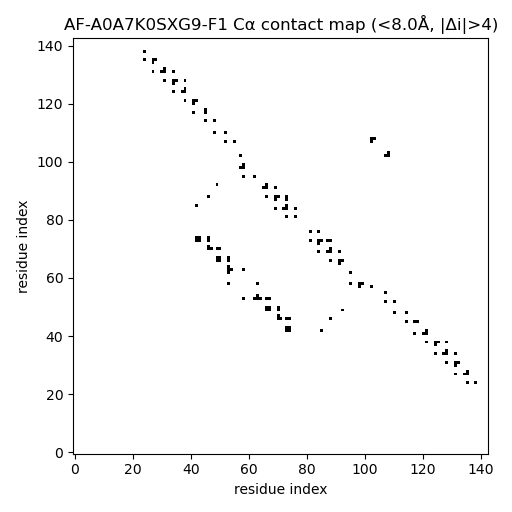.190 18.918 1.00 71.75 100 LEU A C 1
ATOM 766 O O . LEU A 1 100 ? -14.266 5.713 19.617 1.00 71.75 100 LEU A O 1
ATOM 770 N N . SER A 1 101 ? -16.138 5.904 18.422 1.00 71.94 101 SER A N 1
ATOM 771 C CA . SER A 1 101 ? -16.301 7.335 18.720 1.00 71.94 101 SER A CA 1
ATOM 772 C C . SER A 1 101 ? -16.709 7.585 20.175 1.00 71.94 101 SER A C 1
ATOM 774 O O . SER A 1 101 ? -16.590 8.709 20.660 1.00 71.94 101 SER A O 1
ATOM 776 N N . THR A 1 102 ? -17.162 6.542 20.875 1.00 74.06 102 THR A N 1
ATOM 777 C CA . THR A 1 102 ? -17.509 6.575 22.303 1.00 74.06 102 THR A CA 1
ATOM 778 C C . THR A 1 102 ? -16.309 6.199 23.189 1.00 74.06 102 THR A C 1
ATOM 780 O O . THR A 1 102 ? -16.401 6.234 24.419 1.00 74.06 102 THR A O 1
ATOM 783 N N . ALA A 1 103 ? -15.156 5.887 22.580 1.00 71.19 103 ALA A N 1
ATOM 784 C CA . ALA A 1 103 ? -13.919 5.577 23.280 1.00 71.19 103 ALA A CA 1
ATOM 785 C C . ALA A 1 103 ? -13.512 6.722 24.215 1.00 71.19 103 ALA A C 1
ATOM 787 O O . ALA A 1 103 ? -13.220 7.843 23.798 1.00 71.19 103 ALA A O 1
ATOM 788 N N . THR A 1 104 ? -13.464 6.418 25.506 1.00 73.31 104 THR A N 1
ATOM 789 C CA . THR A 1 104 ? -13.036 7.343 26.567 1.00 73.31 104 THR A CA 1
ATOM 790 C C . THR A 1 104 ? -11.649 6.998 27.105 1.00 73.31 104 THR A C 1
ATOM 792 O O . THR A 1 104 ? -11.065 7.778 27.856 1.00 73.31 104 THR A O 1
ATOM 795 N N . ASN A 1 105 ? -11.093 5.849 26.707 1.00 82.31 105 ASN A N 1
ATOM 796 C CA . ASN A 1 105 ? -9.776 5.402 27.133 1.00 82.31 105 ASN A CA 1
ATOM 797 C C . ASN A 1 105 ? -8.667 6.118 26.329 1.00 82.31 105 ASN A C 1
ATOM 799 O O . ASN A 1 105 ? -8.642 6.014 25.098 1.00 82.31 105 ASN A O 1
ATOM 803 N N . PRO A 1 106 ? -7.698 6.783 26.990 1.00 84.94 106 PRO A N 1
ATOM 804 C CA . PRO A 1 106 ? -6.567 7.423 26.318 1.00 84.94 106 PRO A CA 1
ATOM 805 C C . PRO A 1 106 ? -5.766 6.496 25.391 1.00 84.94 106 PRO A C 1
ATOM 807 O O . PRO A 1 106 ? -5.259 6.953 24.367 1.00 84.94 106 PRO A O 1
ATOM 810 N N . ALA A 1 107 ? -5.652 5.205 25.728 1.00 85.56 107 ALA A N 1
ATOM 811 C CA . ALA A 1 107 ? -4.931 4.231 24.908 1.00 85.56 107 ALA A CA 1
ATOM 812 C C . ALA A 1 107 ? -5.625 3.995 23.556 1.00 85.56 107 ALA A C 1
ATOM 814 O O . ALA A 1 107 ? -4.985 4.005 22.508 1.00 85.56 107 ALA A O 1
ATOM 815 N N . GLU A 1 108 ? -6.948 3.863 23.564 1.00 82.62 108 GLU A N 1
ATOM 816 C CA . GLU A 1 108 ? -7.748 3.645 22.359 1.00 82.62 108 GLU A CA 1
ATOM 817 C C . GLU A 1 108 ? -7.782 4.889 21.469 1.00 82.62 108 GLU A C 1
ATOM 819 O O . GLU A 1 108 ? -7.592 4.805 20.256 1.00 82.62 108 GLU A O 1
ATOM 824 N N . MET A 1 109 ? -7.912 6.073 22.074 1.00 86.19 109 MET A N 1
ATOM 825 C CA . MET A 1 109 ? -7.795 7.339 21.347 1.00 86.19 109 MET A CA 1
ATOM 826 C C . MET A 1 109 ? -6.436 7.475 20.643 1.00 86.19 109 MET A C 1
ATOM 828 O O . MET A 1 109 ? -6.359 8.011 19.533 1.00 86.19 109 MET A O 1
ATOM 832 N N . ALA A 1 110 ? -5.358 6.981 21.261 1.00 89.81 110 ALA A N 1
ATOM 833 C CA . ALA A 1 110 ? -4.039 6.960 20.640 1.00 89.81 110 ALA A CA 1
ATOM 834 C C . ALA A 1 110 ? -3.990 6.015 19.427 1.00 89.81 110 ALA A C 1
ATOM 836 O O . ALA A 1 110 ? -3.481 6.426 18.382 1.00 89.81 110 ALA A O 1
ATOM 837 N N . LEU A 1 111 ? -4.578 4.816 19.528 1.00 89.19 111 LEU A N 1
ATOM 838 C CA . LEU A 1 111 ? -4.689 3.864 18.414 1.00 89.19 111 LEU A CA 1
ATOM 839 C C . LEU A 1 111 ? -5.521 4.426 17.257 1.00 89.19 111 LEU A C 1
ATOM 841 O O . LEU A 1 111 ? -5.125 4.318 16.099 1.00 89.19 111 LEU A O 1
ATOM 845 N N . LEU A 1 112 ? -6.640 5.087 17.555 1.00 89.06 112 LEU A N 1
ATOM 846 C CA . LEU A 1 112 ? -7.482 5.755 16.561 1.00 89.06 112 LEU A CA 1
ATOM 847 C C . LEU A 1 112 ? -6.732 6.856 15.813 1.00 89.06 112 LEU A C 1
ATOM 849 O O . LEU A 1 112 ? -6.803 6.956 14.582 1.00 89.06 112 LEU A O 1
ATOM 853 N N . ARG A 1 113 ? -5.977 7.675 16.551 1.00 91.06 113 ARG A N 1
ATOM 854 C CA . ARG A 1 113 ? -5.126 8.704 15.956 1.00 91.06 113 ARG A CA 1
ATOM 855 C C . ARG A 1 113 ? -4.064 8.069 15.066 1.00 91.06 113 ARG A C 1
ATOM 857 O O . ARG A 1 113 ? -3.927 8.480 13.914 1.00 91.06 113 ARG A O 1
ATOM 864 N N . GLU A 1 114 ? -3.371 7.044 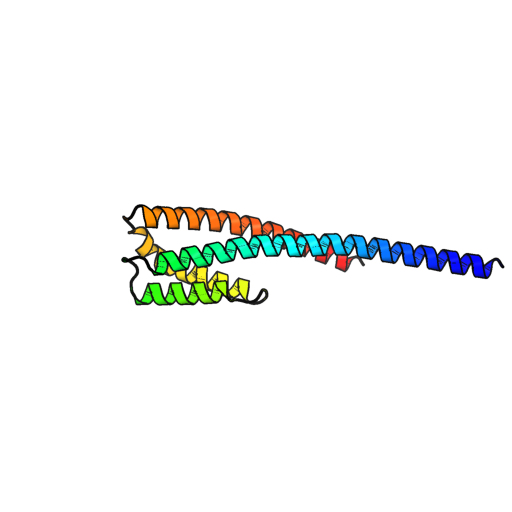15.552 1.00 93.38 114 GLU A N 1
ATOM 865 C CA . GLU A 1 114 ? -2.366 6.320 14.774 1.00 93.38 114 GLU A CA 1
ATOM 866 C C . GLU A 1 114 ? -2.961 5.703 13.501 1.00 93.38 114 GLU A C 1
ATOM 868 O O . GLU A 1 114 ? -2.394 5.858 12.419 1.00 93.38 114 GLU A O 1
ATOM 873 N N . LEU A 1 115 ? -4.141 5.085 13.592 1.00 92.81 115 LEU A N 1
ATOM 874 C CA . LEU A 1 115 ? -4.866 4.526 12.454 1.00 92.81 115 LEU A CA 1
ATOM 875 C C . LEU A 1 115 ? -5.186 5.602 11.407 1.00 92.81 115 LEU A C 1
ATOM 877 O O . LEU A 1 115 ? -5.022 5.372 10.204 1.00 92.81 115 LEU A O 1
ATOM 881 N N . SER A 1 116 ? -5.617 6.788 11.844 1.00 92.38 116 SER A N 1
ATOM 882 C CA . SER A 1 116 ? -5.922 7.912 10.952 1.00 92.38 116 SER A CA 1
ATOM 883 C C . SER A 1 116 ? -4.674 8.424 10.218 1.00 92.38 116 SER A C 1
ATOM 885 O O . SER A 1 116 ? -4.697 8.609 8.995 1.00 92.38 116 SER A O 1
ATOM 887 N N . GLU A 1 117 ? -3.555 8.559 10.936 1.00 95.31 117 GLU A N 1
ATOM 888 C CA . GLU A 1 117 ? -2.262 8.962 10.384 1.00 95.31 117 GLU A CA 1
ATOM 889 C C . GLU A 1 117 ? -1.735 7.915 9.399 1.00 95.31 117 GLU A C 1
ATOM 891 O O . GLU A 1 117 ? -1.248 8.247 8.314 1.00 95.31 117 GLU A O 1
ATOM 896 N N . LEU A 1 118 ? -1.867 6.635 9.747 1.00 95.69 118 LEU A N 1
ATOM 897 C CA . LEU A 1 118 ? -1.464 5.524 8.900 1.00 95.69 118 LEU A CA 1
ATOM 898 C C . LEU A 1 118 ? -2.300 5.473 7.620 1.00 95.69 118 LEU A C 1
ATOM 900 O O . LEU A 1 118 ? -1.749 5.319 6.533 1.00 95.69 118 LEU A O 1
ATOM 904 N N . THR A 1 119 ? -3.610 5.694 7.719 1.00 93.94 119 THR A N 1
ATOM 905 C CA . THR A 1 119 ? -4.508 5.747 6.557 1.00 93.94 119 THR A CA 1
ATOM 906 C C . THR A 1 119 ? -4.122 6.885 5.605 1.00 93.94 119 THR A C 1
ATOM 908 O O . THR A 1 119 ? -4.148 6.715 4.383 1.00 93.94 119 THR A O 1
ATOM 911 N N . ALA A 1 120 ? -3.711 8.043 6.134 1.00 95.12 120 ALA A N 1
ATOM 912 C CA . ALA A 1 120 ? -3.188 9.134 5.314 1.00 95.12 120 ALA A CA 1
ATOM 913 C C . ALA A 1 120 ? -1.880 8.744 4.598 1.00 95.12 120 ALA A C 1
ATOM 915 O O . ALA A 1 120 ? -1.749 8.977 3.395 1.00 95.12 120 ALA A O 1
ATOM 916 N N . LYS A 1 121 ? -0.946 8.085 5.299 1.00 96.44 121 LYS A N 1
ATOM 917 C CA . LYS A 1 121 ? 0.308 7.578 4.708 1.00 96.44 121 LYS A CA 1
ATOM 918 C C . LYS A 1 121 ? 0.054 6.532 3.620 1.00 96.44 121 LYS A C 1
ATOM 920 O O . LYS A 1 121 ? 0.666 6.604 2.558 1.00 96.44 121 LYS A O 1
ATOM 925 N N . ILE A 1 122 ? -0.882 5.609 3.847 1.00 96.19 122 ILE A N 1
ATOM 926 C CA . ILE A 1 122 ? -1.276 4.575 2.878 1.00 96.19 122 ILE A CA 1
ATOM 927 C C . ILE A 1 122 ? -1.795 5.212 1.587 1.00 96.19 122 ILE A C 1
ATOM 929 O O . ILE A 1 122 ? -1.371 4.812 0.506 1.00 96.19 122 ILE A O 1
ATOM 933 N N . ARG A 1 123 ? -2.647 6.245 1.670 1.00 95.38 123 ARG A N 1
ATOM 934 C CA . ARG A 1 123 ? -3.140 6.959 0.476 1.00 95.38 123 ARG A CA 1
ATOM 935 C C . ARG A 1 123 ? -2.002 7.505 -0.389 1.00 95.38 123 ARG A C 1
ATOM 937 O O . ARG A 1 123 ? -2.031 7.350 -1.6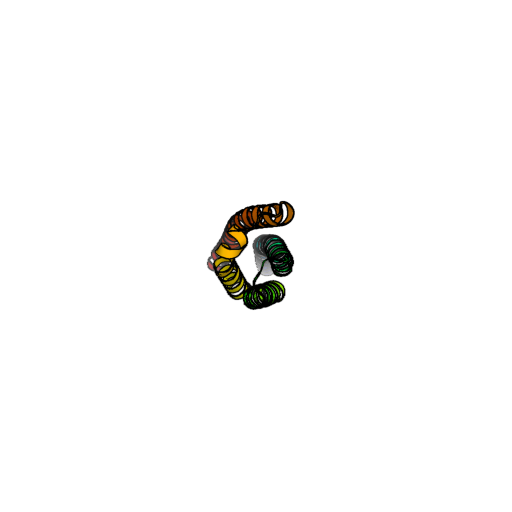08 1.00 95.38 123 ARG A O 1
ATOM 944 N N . VAL A 1 124 ? -0.987 8.098 0.237 1.00 97.62 124 VAL A N 1
ATOM 945 C CA . VAL A 1 124 ? 0.197 8.605 -0.473 1.00 97.62 124 VAL A CA 1
ATOM 946 C C . VAL A 1 124 ? 1.028 7.455 -1.055 1.00 97.62 124 VAL A C 1
ATOM 948 O O . VAL A 1 124 ? 1.432 7.520 -2.214 1.00 97.62 124 VAL A O 1
ATOM 951 N N . ALA A 1 125 ? 1.244 6.379 -0.297 1.00 95.88 125 ALA A N 1
ATOM 952 C CA . ALA A 1 125 ? 1.994 5.210 -0.760 1.00 95.88 125 ALA A CA 1
ATOM 953 C C . ALA A 1 125 ? 1.330 4.522 -1.968 1.00 95.88 125 ALA A C 1
ATOM 955 O O . ALA A 1 125 ? 2.022 4.156 -2.919 1.00 95.88 125 ALA A O 1
ATOM 956 N N . ILE A 1 126 ? -0.004 4.421 -1.981 1.00 95.25 126 ILE A N 1
ATOM 957 C CA . ILE A 1 126 ? -0.771 3.919 -3.131 1.00 95.25 126 ILE A CA 1
ATOM 958 C C . ILE A 1 126 ? -0.519 4.795 -4.361 1.00 95.25 126 ILE A C 1
ATOM 960 O O . ILE A 1 126 ? -0.233 4.264 -5.432 1.00 95.25 126 ILE A O 1
ATOM 964 N N . ALA A 1 127 ? -0.573 6.123 -4.220 1.00 96.31 127 ALA A N 1
ATOM 965 C CA . ALA A 1 127 ? -0.321 7.035 -5.335 1.00 96.31 127 ALA A CA 1
ATOM 966 C C . ALA A 1 127 ? 1.091 6.851 -5.921 1.00 96.31 127 ALA A C 1
ATOM 968 O O . ALA A 1 127 ? 1.247 6.764 -7.138 1.00 96.31 127 ALA A O 1
ATOM 969 N N . ILE A 1 128 ? 2.108 6.709 -5.062 1.00 95.25 128 ILE A N 1
ATOM 970 C CA . ILE A 1 128 ? 3.495 6.448 -5.479 1.00 95.25 128 ILE A CA 1
ATOM 971 C C . ILE A 1 128 ? 3.614 5.103 -6.209 1.00 95.25 128 ILE A C 1
ATOM 973 O O . ILE A 1 128 ? 4.284 5.018 -7.240 1.00 95.25 128 ILE A O 1
ATOM 977 N N . HIS A 1 129 ? 2.965 4.052 -5.703 1.00 94.69 129 HIS A N 1
ATOM 978 C CA . HIS A 1 129 ? 2.985 2.735 -6.337 1.00 94.69 129 HIS A CA 1
ATOM 979 C C . HIS A 1 129 ? 2.298 2.750 -7.712 1.00 94.69 129 HIS A C 1
ATOM 981 O O . HIS A 1 129 ? 2.845 2.237 -8.688 1.00 94.69 129 HIS A O 1
ATOM 987 N N . VAL A 1 130 ? 1.130 3.390 -7.820 1.00 94.75 130 VAL A N 1
ATOM 988 C CA . VAL A 1 130 ? 0.399 3.536 -9.089 1.00 94.75 130 VAL A CA 1
ATOM 989 C C . VAL A 1 130 ? 1.218 4.329 -10.111 1.00 94.75 130 VAL A C 1
ATOM 991 O O . VAL A 1 130 ? 1.258 3.943 -11.279 1.00 94.75 130 VAL A O 1
ATOM 994 N N . ASP A 1 131 ? 1.919 5.386 -9.690 1.00 95.44 131 ASP A N 1
ATOM 995 C CA . ASP A 1 131 ? 2.845 6.132 -10.551 1.00 95.44 131 ASP A CA 1
ATOM 996 C C . ASP A 1 131 ? 4.018 5.264 -11.041 1.00 95.44 131 ASP A C 1
ATOM 998 O O . ASP A 1 131 ? 4.363 5.273 -12.227 1.00 95.44 131 ASP A O 1
ATOM 1002 N N . ALA A 1 132 ? 4.602 4.451 -10.156 1.00 92.69 132 ALA A N 1
ATOM 1003 C CA . ALA A 1 132 ? 5.656 3.517 -10.537 1.00 92.69 132 ALA A CA 1
ATOM 1004 C C . ALA A 1 132 ? 5.150 2.507 -11.584 1.00 92.69 132 ALA A C 1
ATOM 1006 O O . ALA A 1 132 ? 5.787 2.331 -12.623 1.00 92.69 132 ALA A O 1
ATOM 1007 N N . VAL A 1 133 ? 3.978 1.901 -11.365 1.00 93.38 133 VAL A N 1
ATOM 1008 C CA . VAL A 1 133 ? 3.363 0.929 -12.288 1.00 93.38 133 VAL A CA 1
ATOM 1009 C C . VAL A 1 133 ? 2.956 1.571 -13.618 1.00 93.38 133 VAL A C 1
ATOM 1011 O O . VAL A 1 133 ? 3.132 0.968 -14.678 1.00 93.38 133 VAL A O 1
ATOM 1014 N N . SER A 1 134 ? 2.414 2.789 -13.605 1.00 93.00 134 SER A N 1
ATOM 1015 C CA . SER A 1 134 ? 2.045 3.487 -14.842 1.00 93.00 134 SER A CA 1
ATOM 1016 C C . SER A 1 134 ? 3.291 3.804 -15.677 1.00 93.00 134 SER A C 1
ATOM 1018 O O . SER A 1 134 ? 3.321 3.521 -16.877 1.00 93.00 134 SER A O 1
ATOM 1020 N N . SER A 1 135 ? 4.364 4.263 -15.026 1.00 89.62 135 SER A N 1
ATOM 1021 C CA . SER A 1 135 ? 5.661 4.526 -15.649 1.00 89.62 135 SER A CA 1
ATOM 1022 C C . SER A 1 135 ? 6.248 3.272 -16.308 1.00 89.62 135 SER A C 1
ATOM 1024 O O . SER A 1 135 ? 6.739 3.343 -17.438 1.00 89.62 135 SER A O 1
ATOM 1026 N N . THR A 1 136 ? 6.171 2.105 -15.652 1.00 90.00 136 THR A N 1
ATOM 1027 C CA . THR A 1 136 ? 6.661 0.837 -16.231 1.00 90.00 136 THR A CA 1
ATOM 1028 C C . THR A 1 136 ? 5.830 0.382 -17.421 1.00 90.00 136 THR A C 1
ATOM 1030 O O . THR A 1 136 ? 6.396 -0.006 -18.447 1.00 90.00 136 THR A O 1
ATOM 1033 N N . ARG A 1 137 ? 4.500 0.503 -17.343 1.00 90.38 137 ARG A N 1
ATOM 1034 C CA . ARG A 1 137 ? 3.592 0.179 -18.454 1.00 90.38 137 ARG A CA 1
ATOM 1035 C C . ARG A 1 137 ? 3.845 1.057 -19.678 1.00 90.38 137 ARG A C 1
ATOM 1037 O O . ARG A 1 137 ? 3.909 0.529 -20.784 1.00 90.38 137 ARG A O 1
ATOM 1044 N N . LEU A 1 138 ? 4.050 2.362 -19.489 1.00 89.38 138 LEU A N 1
ATOM 1045 C CA . LEU A 1 138 ? 4.346 3.297 -20.581 1.00 89.38 138 LEU A CA 1
ATOM 1046 C C . LEU A 1 138 ? 5.672 2.986 -21.280 1.00 89.38 138 LEU A C 1
ATOM 1048 O O . LEU A 1 138 ? 5.770 3.124 -22.497 1.00 89.38 138 LEU A O 1
ATOM 1052 N N . VAL A 1 139 ? 6.696 2.570 -20.531 1.00 85.94 139 VAL A N 1
ATOM 1053 C CA . VAL A 1 139 ? 7.974 2.146 -21.119 1.00 85.94 139 VAL A CA 1
ATOM 1054 C C . VAL A 1 139 ? 7.813 0.849 -21.900 1.00 85.94 139 VAL A C 1
ATOM 1056 O O . VAL A 1 139 ? 8.288 0.771 -23.029 1.00 85.94 139 VAL A O 1
ATOM 1059 N N . ARG A 1 140 ? 7.114 -0.136 -21.332 1.00 85.31 140 ARG A N 1
ATOM 1060 C CA . ARG A 1 140 ? 6.866 -1.422 -21.989 1.00 85.31 140 ARG A CA 1
ATOM 1061 C C . ARG A 1 140 ? 6.044 -1.282 -23.271 1.00 85.31 140 ARG A C 1
ATOM 1063 O O . ARG A 1 140 ? 6.266 -2.047 -24.191 1.00 85.31 140 ARG A O 1
ATOM 1070 N N . ALA A 1 141 ? 5.127 -0.318 -23.341 1.00 86.88 141 ALA A N 1
ATOM 1071 C CA . ALA A 1 141 ? 4.326 -0.062 -24.539 1.00 86.88 141 ALA A CA 1
ATOM 1072 C C . ALA A 1 141 ? 5.106 0.610 -25.690 1.00 86.88 141 ALA A C 1
ATOM 1074 O O . ALA A 1 141 ? 4.600 0.665 -26.805 1.00 86.88 141 ALA A O 1
ATOM 1075 N N . LYS A 1 142 ? 6.294 1.171 -25.419 1.00 80.56 142 LYS A N 1
ATOM 1076 C CA . LYS A 1 142 ? 7.151 1.841 -26.417 1.00 80.56 142 LYS A CA 1
ATOM 1077 C C . LYS A 1 142 ? 8.274 0.951 -26.960 1.00 80.56 142 LYS A C 1
ATOM 1079 O O . LYS A 1 142 ? 8.958 1.376 -27.888 1.00 80.56 142 LYS A O 1
ATOM 1084 N N . LEU A 1 143 ? 8.501 -0.198 -26.325 1.00 67.81 143 LEU A N 1
ATOM 1085 C CA . LEU A 1 143 ? 9.427 -1.241 -26.766 1.00 67.81 143 LEU A CA 1
ATOM 1086 C C . LEU A 1 143 ? 8.704 -2.176 -27.734 1.00 67.81 143 LEU A C 1
ATOM 1088 O O . LEU A 1 143 ? 9.357 -2.582 -28.716 1.00 67.81 143 LEU A O 1
#

Foldseek 3Di:
DVVVVVVVVVVVVVVVVVVVLVVVLVVLVVQLVVLVVVLLVLQLVLLVLLLVLLPDPQQDVVLSVQSPVLSVCCNPDDPVCNVVSVVSNVVSCVVCVVSLVPDPDPVSVVSVVVSVVSVVVSVVSVVSSVVSVVVSVVSVVVD

Solvent-accessible surface area (backbone atoms only — not comparable to full-atom values): 7558 Å² total; per-residue (Å²): 114,70,66,62,52,52,52,51,49,55,50,52,52,51,53,50,50,52,53,52,52,49,56,57,51,48,58,41,50,52,49,32,53,54,34,45,54,55,39,49,56,51,51,47,51,50,27,50,52,41,40,56,56,31,72,39,94,80,50,54,74,68,58,19,51,50,31,36,53,26,19,50,44,38,58,72,42,50,87,86,45,29,67,61,27,45,50,47,31,51,52,40,52,59,72,44,42,68,63,58,70,67,59,80,49,71,68,58,53,49,50,53,51,50,51,52,54,48,52,55,52,46,56,53,37,49,52,54,29,52,50,34,48,51,54,44,51,58,53,61,74,74,108

Nearest PDB structures (foldseek):
  1g73-assembly2_B  TM=4.208E-01  e=1.165E+00  Homo sapiens
  8i4v-assembly1_B  TM=5.181E-01  e=8.441E+00  Saccharomyces cerevisiae S288C
  8i21-assembly1_B  TM=3.742E-01  e=9.956E+00  Saccharomyces cerevisiae S288C